Protein AF-A0A7T5JDZ7-F1 (afdb_monomer_lite)

Radius of gyration: 29.28 Å; chains: 1; bounding box: 62×26×80 Å

Structure (mmCIF, N/CA/C/O backbone):
data_AF-A0A7T5JDZ7-F1
#
_entry.id   AF-A0A7T5JDZ7-F1
#
loop_
_atom_site.group_PDB
_atom_site.id
_atom_site.type_symbol
_atom_site.label_atom_id
_atom_site.label_alt_id
_atom_site.label_comp_id
_atom_site.label_asym_id
_atom_site.label_entity_id
_atom_site.label_seq_id
_atom_site.pdbx_PDB_ins_code
_atom_site.Cartn_x
_atom_site.Cartn_y
_atom_site.Cartn_z
_atom_site.occupancy
_atom_site.B_iso_or_equiv
_atom_site.auth_seq_id
_atom_site.auth_comp_id
_atom_site.auth_asym_id
_atom_site.auth_atom_id
_atom_site.pdbx_PDB_model_num
ATOM 1 N N . MET A 1 1 ? 23.960 0.323 -42.686 1.00 39.12 1 MET A N 1
ATOM 2 C CA . MET A 1 1 ? 23.466 -0.154 -41.377 1.00 39.12 1 MET A CA 1
ATOM 3 C C . MET A 1 1 ? 24.694 -0.169 -40.512 1.00 39.12 1 MET A C 1
ATOM 5 O O . MET A 1 1 ? 25.534 -1.043 -40.699 1.00 39.12 1 MET A O 1
ATOM 9 N N . ASP A 1 2 ? 24.842 0.856 -39.686 1.00 38.91 2 ASP A N 1
ATOM 10 C CA . ASP A 1 2 ? 26.122 1.158 -39.057 1.00 38.91 2 ASP A CA 1
ATOM 11 C C . ASP A 1 2 ? 26.083 0.635 -37.621 1.00 38.91 2 ASP A C 1
ATOM 13 O O . ASP A 1 2 ? 25.133 0.878 -36.876 1.00 38.91 2 ASP A O 1
ATOM 17 N N . TYR A 1 3 ? 27.072 -0.186 -37.274 1.00 39.28 3 TYR A N 1
ATOM 18 C CA . TYR A 1 3 ? 27.194 -0.838 -35.974 1.00 39.28 3 TYR A CA 1
ATOM 19 C C . TYR A 1 3 ? 28.372 -0.211 -35.227 1.00 39.28 3 TYR A C 1
ATOM 21 O O . TYR A 1 3 ? 29.483 -0.197 -35.750 1.00 39.28 3 TYR A O 1
ATOM 29 N N . ALA A 1 4 ? 28.161 0.257 -33.997 1.00 40.97 4 ALA A N 1
ATOM 30 C CA . ALA A 1 4 ? 29.235 0.748 -33.134 1.00 40.97 4 ALA A CA 1
ATOM 31 C C . ALA A 1 4 ? 29.674 -0.342 -32.134 1.00 40.97 4 ALA A C 1
ATOM 33 O O . ALA A 1 4 ? 28.855 -0.834 -31.356 1.00 40.97 4 ALA A O 1
ATOM 34 N N . CYS A 1 5 ? 30.963 -0.723 -32.127 1.00 40.31 5 CYS A N 1
ATOM 35 C CA . CYS A 1 5 ? 31.543 -1.542 -31.048 1.00 40.31 5 CYS A CA 1
ATOM 36 C C . CYS A 1 5 ? 31.901 -0.606 -29.875 1.00 40.31 5 CYS A C 1
ATOM 38 O O . CYS A 1 5 ? 32.927 0.070 -29.903 1.00 40.31 5 CYS A O 1
ATOM 40 N N . LEU A 1 6 ? 31.059 -0.585 -28.834 1.00 43.97 6 LEU A N 1
ATOM 41 C CA . LEU A 1 6 ? 31.197 0.250 -27.621 1.00 43.97 6 LEU A CA 1
ATOM 42 C C . LEU A 1 6 ? 32.525 0.061 -26.850 1.00 43.97 6 LEU A C 1
ATOM 44 O O . LEU A 1 6 ? 32.846 0.856 -25.974 1.00 43.97 6 LEU A O 1
ATOM 48 N N . TYR A 1 7 ? 33.310 -0.976 -27.159 1.00 41.62 7 TYR A N 1
ATOM 49 C CA . TYR A 1 7 ? 34.570 -1.286 -26.471 1.00 41.62 7 TYR A CA 1
ATOM 50 C C . TYR A 1 7 ? 35.805 -0.555 -27.035 1.00 41.62 7 TYR A C 1
ATOM 52 O O . TYR A 1 7 ? 36.796 -0.383 -26.319 1.00 41.62 7 TYR A O 1
ATOM 60 N N . CYS A 1 8 ? 35.767 -0.094 -28.290 1.00 41.41 8 CYS A N 1
ATOM 61 C CA . CYS A 1 8 ? 36.915 0.583 -28.907 1.00 41.41 8 CYS A CA 1
ATOM 62 C C . CYS A 1 8 ? 37.063 2.045 -28.456 1.00 41.41 8 CYS A C 1
ATOM 64 O O . CYS A 1 8 ? 38.182 2.542 -28.367 1.00 41.41 8 CYS A O 1
ATOM 66 N N . GLU A 1 9 ? 35.971 2.723 -28.087 1.00 42.38 9 GLU A N 1
ATOM 67 C CA . GLU A 1 9 ? 36.045 4.116 -27.616 1.00 42.38 9 GLU A CA 1
ATOM 68 C C . GLU A 1 9 ? 36.678 4.242 -26.220 1.00 42.38 9 GLU A C 1
ATOM 70 O O . GLU A 1 9 ? 37.376 5.214 -25.943 1.00 42.38 9 GLU A O 1
ATOM 75 N N . ALA A 1 10 ? 36.502 3.240 -25.353 1.00 41.41 10 ALA A N 1
ATOM 76 C CA . ALA A 1 10 ? 37.013 3.267 -23.981 1.00 41.41 10 ALA A CA 1
ATOM 77 C C . ALA A 1 10 ? 38.516 2.941 -23.862 1.00 41.41 10 ALA A C 1
ATOM 79 O O . ALA A 1 10 ? 39.128 3.228 -22.835 1.00 41.41 10 ALA A O 1
ATOM 80 N N . SER A 1 11 ? 39.120 2.336 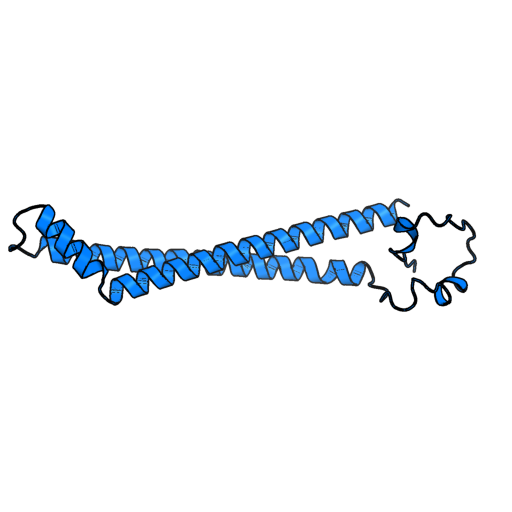-24.889 1.00 43.16 11 SER A N 1
ATOM 81 C CA . SER A 1 11 ? 40.498 1.820 -24.853 1.00 43.16 11 SER A CA 1
ATOM 82 C C . SER A 1 11 ? 41.531 2.732 -25.529 1.00 43.16 11 SER A C 1
ATOM 84 O O . SER A 1 11 ? 42.706 2.377 -25.595 1.00 43.16 11 SER A O 1
ATOM 86 N N . GLY A 1 12 ? 41.129 3.917 -26.009 1.00 41.75 12 GLY A N 1
ATOM 87 C CA . GLY A 1 12 ? 42.055 4.906 -26.578 1.00 41.75 12 GLY A CA 1
ATOM 88 C C . GLY A 1 12 ? 42.782 4.438 -27.844 1.00 41.75 12 GLY A C 1
ATOM 89 O O . GLY A 1 12 ? 43.832 4.981 -28.186 1.00 41.75 12 GLY A O 1
ATOM 90 N N . THR A 1 13 ? 42.254 3.431 -28.543 1.00 44.88 13 THR A N 1
ATOM 91 C CA . THR A 1 13 ? 42.821 2.974 -29.814 1.00 44.88 13 THR A CA 1
ATOM 92 C C . THR A 1 13 ? 42.358 3.897 -30.942 1.00 44.88 13 THR A C 1
ATOM 94 O O . THR A 1 13 ? 41.191 4.272 -31.031 1.00 44.88 13 THR A O 1
ATOM 97 N N . GLN A 1 14 ? 43.319 4.366 -31.742 1.00 42.50 14 GLN A N 1
ATOM 98 C CA . GLN A 1 14 ? 43.134 5.430 -32.729 1.00 42.50 14 GLN A CA 1
ATOM 99 C C . GLN A 1 14 ? 42.002 5.117 -33.716 1.00 42.50 14 GLN A C 1
ATOM 101 O O . GLN A 1 14 ? 41.915 4.015 -34.253 1.00 42.50 14 GLN A O 1
ATOM 106 N N . ARG A 1 15 ? 41.171 6.134 -33.988 1.00 42.88 15 ARG A N 1
ATOM 107 C CA . ARG A 1 15 ? 40.169 6.130 -35.059 1.00 42.88 15 ARG A CA 1
ATOM 108 C C . ARG A 1 15 ? 40.859 5.832 -36.389 1.00 42.88 15 ARG A C 1
ATOM 110 O O . ARG A 1 15 ? 41.552 6.695 -36.921 1.00 42.88 15 ARG A O 1
ATOM 117 N N . THR A 1 16 ? 40.639 4.653 -36.952 1.00 40.91 16 THR A N 1
ATOM 118 C CA . THR A 1 16 ? 40.905 4.420 -38.370 1.00 40.91 16 THR A CA 1
ATOM 119 C C . THR A 1 16 ? 39.778 5.083 -39.159 1.00 40.91 16 THR A C 1
ATOM 121 O O . THR A 1 16 ? 38.654 4.601 -39.224 1.00 40.91 16 THR A O 1
ATOM 124 N N . THR A 1 17 ? 40.061 6.259 -39.712 1.00 41.75 17 THR A N 1
ATOM 125 C CA . THR A 1 17 ? 39.138 7.073 -40.523 1.00 41.75 17 THR A CA 1
ATOM 126 C C . THR A 1 17 ? 38.917 6.534 -41.940 1.00 41.75 17 THR A C 1
ATOM 128 O O . THR A 1 17 ? 38.455 7.277 -42.803 1.00 41.75 17 THR A O 1
ATOM 131 N N . ASP A 1 18 ? 39.219 5.264 -42.206 1.00 35.31 18 ASP A N 1
ATOM 132 C CA . ASP A 1 18 ? 39.078 4.696 -43.543 1.00 35.31 18 ASP A CA 1
ATOM 133 C C . ASP A 1 18 ? 37.755 3.957 -43.720 1.00 35.31 18 ASP A C 1
ATOM 135 O O . ASP A 1 18 ? 37.436 2.964 -43.066 1.00 35.31 18 ASP A O 1
ATOM 139 N N . ARG A 1 19 ? 36.994 4.454 -44.695 1.00 38.47 19 ARG A N 1
ATOM 140 C CA . ARG A 1 19 ? 35.648 4.037 -45.104 1.00 38.47 19 ARG A CA 1
ATOM 141 C C . ARG A 1 19 ? 35.605 2.634 -45.739 1.00 38.47 19 ARG A C 1
ATOM 143 O O . ARG A 1 19 ? 34.699 2.356 -46.516 1.00 38.47 19 ARG A O 1
ATOM 150 N N . HIS A 1 20 ? 36.597 1.782 -45.482 1.00 35.06 20 HIS A N 1
ATOM 151 C CA . HIS A 1 20 ? 36.723 0.415 -46.007 1.00 35.06 20 HIS A CA 1
ATOM 152 C C . HIS A 1 20 ? 36.896 -0.653 -44.907 1.00 35.06 20 HIS A C 1
ATOM 154 O O . HIS A 1 20 ? 36.988 -1.833 -45.215 1.00 35.06 20 HIS A O 1
ATOM 160 N N . ALA A 1 21 ? 36.842 -0.294 -43.621 1.00 40.06 21 ALA A N 1
ATOM 161 C CA . ALA A 1 21 ? 37.039 -1.237 -42.512 1.00 40.06 21 ALA A CA 1
ATOM 162 C C . ALA A 1 21 ? 35.770 -2.012 -42.079 1.00 40.06 21 ALA A C 1
ATOM 164 O O . ALA A 1 21 ? 35.570 -2.258 -40.890 1.00 40.06 21 ALA A O 1
ATOM 165 N N . ILE A 1 22 ? 34.877 -2.384 -43.006 1.00 43.47 22 ILE A N 1
ATOM 166 C CA . ILE A 1 22 ? 33.728 -3.247 -42.654 1.00 43.47 22 ILE A CA 1
ATOM 167 C C . ILE A 1 22 ? 34.176 -4.712 -42.503 1.00 43.47 22 ILE A C 1
ATOM 169 O O . ILE A 1 22 ? 33.624 -5.421 -41.665 1.00 43.47 22 ILE A O 1
ATOM 173 N N . GLU A 1 23 ? 35.212 -5.145 -43.226 1.00 41.72 23 GLU A N 1
ATOM 174 C CA . GLU A 1 23 ? 35.699 -6.535 -43.174 1.00 41.72 23 GLU A CA 1
ATOM 175 C C . GLU A 1 23 ? 36.679 -6.804 -42.011 1.00 41.72 23 GLU A C 1
ATOM 177 O O . GLU A 1 23 ? 36.752 -7.926 -41.518 1.00 41.72 23 GLU A O 1
ATOM 182 N N . ASP A 1 24 ? 37.344 -5.781 -41.461 1.00 41.53 24 ASP A N 1
ATOM 183 C CA . ASP A 1 24 ? 38.327 -5.969 -40.376 1.00 41.53 24 ASP A CA 1
ATOM 184 C C . ASP A 1 24 ? 37.726 -5.958 -38.956 1.00 41.53 24 ASP A C 1
ATOM 186 O O . ASP A 1 24 ? 38.392 -6.318 -37.979 1.00 41.53 24 ASP A O 1
ATOM 190 N N . LEU A 1 25 ? 36.442 -5.614 -38.810 1.00 43.94 25 LEU A N 1
ATOM 191 C CA . LEU A 1 25 ? 35.735 -5.691 -37.524 1.00 43.94 25 LEU A CA 1
ATOM 192 C C . LEU A 1 25 ? 35.430 -7.135 -37.090 1.00 43.94 25 LEU A C 1
ATOM 194 O O . LEU A 1 25 ? 35.238 -7.371 -35.897 1.00 43.94 25 LEU A O 1
ATOM 198 N N . GLU A 1 26 ? 35.438 -8.106 -38.011 1.00 43.19 26 GLU A N 1
ATOM 199 C CA . GLU A 1 26 ? 35.278 -9.533 -37.681 1.00 43.19 26 GLU A CA 1
ATOM 200 C C . GLU A 1 26 ? 36.520 -10.128 -36.992 1.00 43.19 26 GLU A C 1
ATOM 202 O O . GLU A 1 26 ? 36.426 -11.135 -36.286 1.00 43.19 26 GLU A O 1
ATOM 207 N N . ASN A 1 27 ? 37.679 -9.472 -37.122 1.00 41.31 27 ASN A N 1
ATOM 208 C CA . ASN A 1 27 ? 38.948 -9.939 -36.563 1.00 41.31 27 ASN A CA 1
ATOM 209 C C . ASN A 1 27 ? 39.437 -9.155 -35.336 1.00 41.31 27 ASN A C 1
ATOM 211 O O . ASN A 1 27 ? 40.486 -9.488 -34.778 1.00 41.31 27 ASN A O 1
ATOM 215 N N . CYS A 1 28 ? 38.672 -8.173 -34.847 1.00 43.19 28 CYS A N 1
ATOM 216 C CA . CYS A 1 28 ? 38.990 -7.490 -33.596 1.00 43.19 28 CYS A CA 1
ATOM 217 C C . CYS A 1 28 ? 38.892 -8.473 -32.415 1.00 43.19 28 CYS A C 1
ATOM 219 O O . CYS A 1 28 ? 37.801 -8.877 -32.008 1.00 43.19 28 CYS A O 1
ATOM 221 N N . SER A 1 29 ? 40.038 -8.841 -31.831 1.00 45.69 29 SER A N 1
ATOM 222 C CA . SER A 1 29 ? 40.138 -9.784 -30.704 1.00 45.69 29 SER A CA 1
ATOM 223 C C . SER A 1 29 ? 39.352 -9.354 -29.457 1.00 45.69 29 SER A C 1
ATOM 225 O O . SER A 1 29 ? 39.026 -10.206 -28.634 1.00 45.69 29 SER A O 1
ATOM 227 N N . TYR A 1 30 ? 39.003 -8.067 -29.350 1.00 44.25 30 TYR A N 1
ATOM 228 C CA . TYR A 1 30 ? 38.171 -7.501 -28.284 1.00 44.25 30 TYR A CA 1
ATOM 229 C C . TYR A 1 30 ? 36.660 -7.571 -28.558 1.00 44.25 30 TYR A C 1
ATOM 231 O O . TYR A 1 30 ? 35.885 -7.626 -27.607 1.00 44.25 30 TYR A O 1
ATOM 239 N N . CYS A 1 31 ? 36.222 -7.599 -29.824 1.00 45.31 31 CYS A N 1
ATOM 240 C CA . CYS A 1 31 ? 34.799 -7.653 -30.192 1.00 45.31 31 CYS A CA 1
ATOM 241 C C . CYS A 1 31 ? 34.317 -9.097 -30.503 1.00 45.31 31 CYS A C 1
ATOM 243 O O . CYS A 1 31 ? 33.159 -9.287 -30.865 1.00 45.31 31 CYS A O 1
ATOM 245 N N . LYS A 1 32 ? 35.145 -10.144 -30.300 1.00 40.69 32 LYS A N 1
ATOM 246 C CA . LYS A 1 32 ? 34.816 -11.573 -30.564 1.00 40.69 32 LYS A CA 1
ATOM 247 C C . LYS A 1 32 ? 33.685 -12.184 -29.707 1.00 40.69 32 LYS A C 1
ATOM 249 O O . LYS A 1 32 ? 33.439 -13.384 -29.776 1.00 40.69 32 LYS A O 1
ATOM 254 N N . GLY A 1 33 ? 32.977 -11.380 -28.922 1.00 41.88 33 GLY A N 1
ATOM 255 C CA . GLY A 1 33 ? 31.832 -11.819 -28.122 1.00 41.88 33 GLY A CA 1
ATOM 256 C C . GLY A 1 33 ? 30.824 -10.717 -27.802 1.00 41.88 33 GLY A C 1
ATOM 257 O O . GLY A 1 33 ? 29.898 -10.955 -27.030 1.00 41.88 33 GLY A O 1
ATOM 258 N N . THR A 1 34 ? 30.976 -9.513 -28.362 1.00 44.53 34 THR A N 1
ATOM 259 C CA . THR A 1 34 ? 29.995 -8.444 -28.177 1.00 44.53 34 THR A CA 1
ATOM 260 C C . THR A 1 34 ? 28.842 -8.675 -29.138 1.00 44.53 34 THR A C 1
ATOM 262 O O . THR A 1 34 ? 28.905 -8.341 -30.320 1.00 44.53 34 THR A O 1
ATOM 265 N N . THR A 1 35 ? 27.767 -9.269 -28.620 1.00 43.38 35 THR A N 1
ATOM 266 C CA . THR A 1 35 ? 26.468 -9.309 -29.288 1.00 43.38 35 THR A CA 1
ATOM 267 C C . THR A 1 35 ? 26.168 -7.904 -29.807 1.00 43.38 35 THR A C 1
ATOM 269 O O . THR A 1 35 ? 26.069 -6.964 -29.017 1.00 43.38 35 THR A O 1
ATOM 272 N N . ARG A 1 36 ? 26.079 -7.737 -31.133 1.00 48.06 36 ARG A N 1
ATOM 273 C CA . ARG A 1 36 ? 25.580 -6.505 -31.756 1.00 48.06 36 ARG A CA 1
ATOM 274 C C . ARG A 1 36 ? 24.138 -6.323 -31.286 1.00 48.06 36 ARG A C 1
ATOM 276 O O . ARG A 1 36 ? 23.225 -6.881 -31.880 1.00 48.06 36 ARG A O 1
ATOM 283 N N . ILE A 1 37 ? 23.935 -5.599 -30.191 1.00 50.34 37 ILE A N 1
ATOM 284 C CA . ILE A 1 37 ? 22.600 -5.188 -29.766 1.00 50.34 37 ILE A CA 1
ATOM 285 C C . ILE A 1 37 ? 22.263 -3.982 -30.632 1.00 50.34 37 ILE A C 1
ATOM 287 O O . ILE A 1 37 ? 22.911 -2.940 -30.520 1.00 50.34 37 ILE A O 1
ATOM 291 N N . SER A 1 38 ? 21.295 -4.127 -31.535 1.00 56.56 38 SER A N 1
ATOM 292 C CA . SER A 1 38 ? 20.818 -2.976 -32.292 1.00 56.56 38 SER A CA 1
ATOM 293 C C . SER A 1 38 ? 20.202 -1.971 -31.317 1.00 56.56 38 SER A C 1
ATOM 295 O O . SER A 1 38 ? 19.450 -2.347 -30.418 1.00 56.56 38 SER A O 1
ATOM 297 N N . LEU A 1 39 ? 20.473 -0.676 -31.497 1.00 57.28 39 LEU A N 1
ATOM 298 C CA . LEU A 1 39 ? 19.850 0.390 -30.699 1.00 57.28 39 LEU A CA 1
ATOM 299 C C . LEU A 1 39 ? 18.309 0.330 -30.764 1.00 57.28 39 LEU A C 1
ATOM 301 O O . LEU A 1 39 ? 17.633 0.686 -29.797 1.00 57.28 39 LEU A O 1
ATOM 305 N N . SER A 1 40 ? 17.750 -0.193 -31.863 1.00 58.34 40 SER A N 1
ATOM 306 C CA . SER A 1 40 ? 16.316 -0.487 -31.999 1.00 58.34 40 SER A CA 1
ATOM 307 C C . SER A 1 40 ? 15.823 -1.527 -30.992 1.00 58.34 40 SER A C 1
ATOM 309 O O . SER A 1 40 ? 14.732 -1.375 -30.446 1.00 58.34 40 SER A O 1
ATOM 311 N N . ASP A 1 41 ? 16.634 -2.543 -30.702 1.00 63.19 41 ASP A N 1
ATOM 312 C CA . ASP A 1 41 ? 16.282 -3.653 -29.810 1.00 63.19 41 ASP A CA 1
ATOM 313 C C . ASP A 1 41 ? 16.278 -3.203 -28.343 1.00 63.19 41 ASP A C 1
ATOM 315 O O . ASP A 1 41 ? 15.560 -3.764 -27.516 1.00 63.19 41 ASP A O 1
ATOM 319 N N . LEU A 1 42 ? 17.028 -2.138 -28.030 1.00 61.97 42 LEU A N 1
ATOM 320 C CA . LEU A 1 42 ? 17.039 -1.500 -26.715 1.00 61.97 42 LEU A CA 1
ATOM 321 C C . LEU A 1 42 ? 15.850 -0.540 -26.521 1.00 61.97 42 LEU A C 1
ATOM 323 O O . LEU A 1 42 ? 15.280 -0.474 -25.433 1.00 61.97 42 LEU A O 1
ATOM 327 N N . LEU A 1 43 ? 15.457 0.201 -27.565 1.00 67.19 43 LEU A N 1
ATOM 328 C CA . LEU A 1 43 ? 14.434 1.256 -27.493 1.00 67.19 43 LEU A CA 1
ATOM 329 C C . LEU A 1 43 ? 12.996 0.756 -27.636 1.00 67.19 43 LEU A C 1
ATOM 331 O O . LEU A 1 43 ? 12.116 1.274 -26.949 1.00 67.19 43 LEU A O 1
ATOM 335 N N . LEU A 1 44 ? 12.738 -0.237 -28.492 1.00 72.12 44 LEU A N 1
ATOM 336 C CA . LEU A 1 44 ? 11.380 -0.742 -28.728 1.00 72.12 44 LEU A CA 1
ATOM 337 C C . LEU A 1 44 ? 10.658 -1.272 -27.471 1.00 72.12 44 LEU A C 1
ATOM 339 O O . LEU A 1 44 ? 9.470 -0.980 -27.311 1.00 72.12 44 LEU A O 1
ATOM 343 N N . PRO A 1 45 ? 11.298 -2.038 -26.564 1.00 80.88 45 PRO A N 1
ATOM 344 C CA . PRO A 1 45 ? 10.577 -2.651 -25.449 1.00 80.88 45 PRO A CA 1
ATOM 345 C C . PRO A 1 45 ? 10.362 -1.706 -24.258 1.00 80.88 45 PRO A C 1
ATOM 347 O O . PRO A 1 45 ? 9.486 -1.961 -23.423 1.00 80.88 45 PRO A O 1
ATOM 350 N N . LEU A 1 46 ? 11.149 -0.629 -24.145 1.00 81.56 46 LEU A N 1
ATOM 351 C CA . LEU A 1 46 ? 11.150 0.243 -22.968 1.00 81.56 46 LEU A CA 1
ATOM 352 C C . LEU A 1 46 ? 9.809 0.968 -22.761 1.00 81.56 46 LEU A C 1
ATOM 354 O O . LEU A 1 46 ? 9.276 0.849 -21.654 1.00 81.56 46 LEU A O 1
ATOM 358 N N . PRO A 1 47 ? 9.186 1.619 -23.768 1.00 85.12 47 PRO A N 1
ATOM 359 C CA . PRO A 1 47 ? 7.873 2.250 -23.607 1.00 85.12 47 PRO A CA 1
ATOM 360 C C . PRO A 1 47 ? 6.805 1.287 -23.071 1.00 85.12 47 PRO A C 1
ATOM 362 O O . PRO A 1 47 ? 6.116 1.592 -22.097 1.00 85.12 47 PRO A O 1
ATOM 365 N N . GLY A 1 48 ? 6.733 0.072 -23.626 1.00 84.81 48 GLY A N 1
ATOM 366 C CA . GLY A 1 48 ? 5.793 -0.953 -23.164 1.00 84.81 48 GLY A CA 1
ATOM 367 C C . GLY A 1 48 ? 6.088 -1.456 -21.745 1.00 84.81 48 GLY A C 1
ATOM 368 O O . GLY A 1 48 ? 5.174 -1.807 -20.995 1.00 84.81 48 GLY A O 1
ATOM 369 N N . LYS A 1 49 ? 7.360 -1.484 -21.327 1.00 84.88 49 LYS A N 1
ATOM 370 C CA . LYS A 1 49 ? 7.749 -1.771 -19.935 1.00 84.88 49 LYS A CA 1
ATOM 371 C C . LYS A 1 49 ? 7.304 -0.647 -18.990 1.00 84.88 49 LYS A C 1
ATOM 373 O O . LYS A 1 49 ? 6.705 -0.941 -17.958 1.00 84.88 49 LYS A O 1
ATOM 378 N N . ILE A 1 50 ? 7.531 0.613 -19.359 1.00 83.94 50 ILE A N 1
ATOM 379 C CA . ILE A 1 50 ? 7.146 1.797 -18.574 1.00 83.94 50 ILE A CA 1
ATOM 380 C C . ILE A 1 50 ? 5.631 1.855 -18.376 1.00 83.94 50 ILE A C 1
ATOM 382 O O . ILE A 1 50 ? 5.169 2.099 -17.261 1.00 83.94 50 ILE A O 1
ATOM 386 N N . GLU A 1 51 ? 4.846 1.606 -19.424 1.00 88.25 51 GLU A N 1
ATOM 387 C CA . GLU A 1 51 ? 3.385 1.638 -19.333 1.00 88.25 51 GLU A CA 1
ATOM 388 C C . GLU A 1 51 ? 2.848 0.517 -18.433 1.00 88.25 51 GLU A C 1
ATOM 390 O O . GLU A 1 51 ? 1.980 0.754 -17.591 1.00 88.25 51 GLU A O 1
ATOM 395 N N . ARG A 1 52 ? 3.400 -0.700 -18.543 1.00 90.56 52 ARG A N 1
ATOM 396 C CA . ARG A 1 52 ? 3.055 -1.813 -17.640 1.00 90.56 52 ARG A CA 1
ATOM 397 C C . ARG A 1 52 ? 3.383 -1.494 -16.185 1.00 90.56 52 ARG A C 1
ATOM 399 O O . ARG A 1 52 ? 2.531 -1.706 -15.328 1.00 90.56 52 ARG A O 1
ATOM 406 N N . LEU A 1 53 ? 4.572 -0.953 -15.915 1.00 83.56 53 LEU A N 1
ATOM 407 C CA . LEU A 1 53 ? 4.973 -0.546 -14.566 1.00 83.56 53 LEU A CA 1
ATOM 408 C C . LEU A 1 53 ? 4.101 0.600 -14.042 1.00 83.56 53 LEU A C 1
ATOM 410 O O . LEU A 1 53 ? 3.680 0.566 -12.894 1.00 83.56 53 LEU A O 1
ATOM 414 N N . SER A 1 54 ? 3.749 1.572 -14.886 1.00 86.44 54 SER A N 1
ATOM 415 C CA . SER A 1 54 ? 2.858 2.680 -14.510 1.00 86.44 54 SER A CA 1
ATOM 416 C C . SER A 1 54 ? 1.461 2.184 -14.145 1.00 86.44 54 SER A C 1
ATOM 418 O O . SER A 1 54 ? 0.912 2.597 -13.127 1.00 86.44 54 SER A O 1
ATOM 420 N N . ARG A 1 55 ? 0.909 1.239 -14.918 1.00 92.94 55 ARG A N 1
ATOM 421 C CA . ARG A 1 55 ? -0.332 0.554 -14.541 1.00 92.94 55 ARG A CA 1
ATOM 422 C C . ARG A 1 55 ? -0.162 -0.173 -13.211 1.00 92.94 55 ARG A C 1
ATOM 424 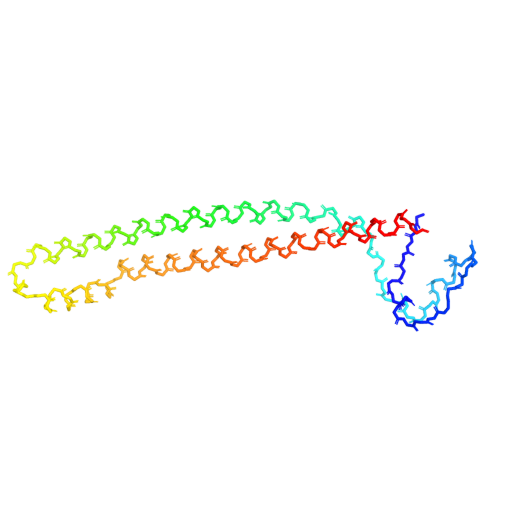O O . ARG A 1 55 ? -0.973 0.034 -12.317 1.00 92.94 55 ARG A O 1
ATOM 431 N N . ALA A 1 56 ? 0.883 -0.983 -13.052 1.00 84.62 56 ALA A N 1
ATOM 432 C CA . ALA A 1 56 ? 1.124 -1.731 -11.819 1.00 84.62 56 ALA A CA 1
ATOM 433 C C . ALA A 1 56 ? 1.212 -0.819 -10.579 1.00 84.62 56 ALA A C 1
ATOM 435 O O . ALA A 1 56 ? 0.623 -1.153 -9.554 1.00 84.62 56 ALA A O 1
ATOM 436 N N . VAL A 1 57 ? 1.857 0.350 -10.688 1.00 88.94 57 VAL A N 1
ATOM 437 C CA . VAL A 1 57 ? 1.891 1.372 -9.626 1.00 88.94 57 VAL A CA 1
ATOM 438 C C . VAL A 1 57 ? 0.477 1.826 -9.251 1.00 88.94 57 VAL A C 1
ATOM 440 O O . VAL A 1 57 ? 0.135 1.777 -8.074 1.00 88.94 57 VAL A O 1
ATOM 443 N N . LEU A 1 58 ? -0.366 2.186 -10.228 1.00 91.75 58 LEU A N 1
ATOM 444 C CA . LEU A 1 58 ? -1.755 2.614 -9.982 1.00 91.75 58 LEU A CA 1
ATOM 445 C C . LEU A 1 58 ? -2.598 1.517 -9.314 1.00 91.75 58 LEU A C 1
ATOM 447 O O . LEU A 1 58 ? -3.371 1.774 -8.386 1.00 91.75 58 LEU A O 1
ATOM 451 N N . TRP A 1 59 ? -2.441 0.270 -9.763 1.00 91.75 59 TRP A N 1
ATOM 452 C CA . TRP A 1 59 ? -3.107 -0.876 -9.143 1.00 91.75 59 TRP A CA 1
ATOM 453 C C . TRP A 1 59 ? -2.631 -1.087 -7.700 1.00 91.75 59 TRP A C 1
ATOM 455 O O . TRP A 1 59 ? -3.452 -1.345 -6.818 1.00 91.75 59 TRP A O 1
ATOM 465 N N . SER A 1 60 ? -1.328 -0.955 -7.439 1.00 86.31 60 SER A N 1
ATOM 466 C CA . SER A 1 60 ? -0.765 -1.081 -6.090 1.00 86.31 60 SER A CA 1
ATOM 467 C C . SER A 1 60 ? -1.240 0.038 -5.164 1.00 86.31 60 SER A C 1
ATOM 469 O O . SER A 1 60 ? -1.622 -0.232 -4.030 1.00 86.31 60 SER A O 1
ATOM 471 N N . GLU A 1 61 ? -1.310 1.272 -5.659 1.00 89.69 61 GLU A N 1
ATOM 472 C CA . GLU A 1 61 ? -1.852 2.426 -4.934 1.00 89.69 61 GLU A CA 1
ATOM 473 C C . GLU A 1 61 ? -3.324 2.215 -4.559 1.00 89.69 61 GLU A C 1
ATOM 475 O O . GLU A 1 61 ? -3.722 2.386 -3.406 1.00 89.69 61 GLU A O 1
ATOM 480 N N . THR A 1 62 ? -4.130 1.711 -5.496 1.00 93.12 62 THR A N 1
ATOM 481 C CA . THR A 1 62 ? -5.526 1.343 -5.214 1.00 93.12 62 THR A CA 1
ATOM 482 C C . THR A 1 62 ? -5.612 0.278 -4.114 1.00 93.12 62 THR A C 1
ATOM 484 O O . THR A 1 62 ? -6.429 0.385 -3.197 1.00 93.12 62 THR A O 1
ATOM 487 N N . ARG A 1 63 ? -4.746 -0.744 -4.157 1.00 90.94 63 ARG A N 1
ATOM 488 C CA . ARG A 1 63 ? -4.685 -1.789 -3.121 1.00 90.94 63 ARG A CA 1
ATOM 489 C C . ARG A 1 63 ? -4.245 -1.237 -1.765 1.00 90.94 63 ARG A C 1
ATOM 491 O O . ARG A 1 63 ? -4.785 -1.682 -0.754 1.00 90.94 63 ARG A O 1
ATOM 498 N N . MET A 1 64 ? -3.328 -0.269 -1.732 1.00 90.88 64 MET A N 1
ATOM 499 C CA . MET A 1 64 ? -2.946 0.431 -0.503 1.00 90.88 64 MET A CA 1
ATOM 500 C C . MET A 1 64 ? -4.141 1.148 0.117 1.00 90.88 64 MET A C 1
ATOM 502 O O . MET A 1 64 ? -4.413 0.944 1.296 1.00 90.88 64 MET A O 1
ATOM 506 N N . HIS A 1 65 ? -4.901 1.916 -0.669 1.00 93.31 65 HIS A N 1
ATOM 507 C CA . HIS A 1 65 ? -6.094 2.604 -0.168 1.00 93.31 65 HIS A CA 1
ATOM 508 C C . HIS A 1 65 ? -7.142 1.629 0.380 1.00 93.31 65 HIS A C 1
ATOM 510 O O . HIS A 1 65 ? -7.709 1.855 1.447 1.00 93.31 65 HIS A O 1
ATOM 516 N N . GLN A 1 66 ? -7.362 0.504 -0.302 1.00 93.38 66 GLN A N 1
ATOM 517 C CA . GLN A 1 66 ? -8.269 -0.539 0.183 1.00 93.38 66 GLN A CA 1
ATOM 518 C C . GLN A 1 66 ? -7.770 -1.204 1.473 1.00 93.38 66 GLN A C 1
ATOM 520 O O . GLN A 1 66 ? -8.572 -1.531 2.347 1.00 93.38 66 GLN A O 1
ATOM 525 N N . ALA A 1 67 ? -6.462 -1.442 1.598 1.00 90.81 67 ALA A N 1
ATOM 526 C CA . ALA A 1 67 ? -5.871 -2.001 2.809 1.00 90.81 67 ALA A CA 1
ATOM 527 C C . ALA A 1 67 ? -5.944 -1.011 3.981 1.00 90.81 67 ALA A C 1
ATOM 529 O O . ALA A 1 67 ? -6.290 -1.420 5.087 1.00 90.81 67 ALA A O 1
ATOM 530 N N . GLN A 1 68 ? -5.713 0.278 3.721 1.00 94.94 68 GLN A N 1
ATOM 531 C CA . GLN A 1 68 ? -5.862 1.346 4.707 1.00 94.94 68 GLN A CA 1
ATOM 532 C C . GLN A 1 68 ? -7.301 1.414 5.220 1.00 94.94 68 GLN A C 1
ATOM 534 O O . GLN A 1 68 ? -7.514 1.335 6.422 1.00 94.94 68 GLN A O 1
ATOM 539 N N . ALA A 1 69 ? -8.294 1.421 4.325 1.00 94.81 69 ALA A N 1
ATOM 540 C CA . ALA A 1 69 ? -9.702 1.439 4.722 1.00 94.81 69 ALA A CA 1
ATOM 541 C C . ALA A 1 69 ? -10.083 0.241 5.616 1.00 94.81 69 ALA A C 1
ATOM 543 O O . ALA A 1 69 ? -10.883 0.375 6.542 1.00 94.81 69 ALA A O 1
ATOM 544 N N . LYS A 1 70 ? -9.492 -0.939 5.376 1.00 92.62 70 LYS A N 1
ATOM 545 C CA . LYS A 1 70 ? -9.685 -2.117 6.240 1.00 92.62 70 LYS A CA 1
ATOM 546 C C . LYS A 1 70 ? -9.029 -1.951 7.610 1.00 92.62 70 LYS A C 1
ATOM 548 O O . LYS A 1 70 ? -9.614 -2.379 8.602 1.00 92.62 70 LYS A O 1
ATOM 553 N N . LEU A 1 71 ? -7.837 -1.357 7.672 1.00 94.56 71 LEU A N 1
ATOM 554 C CA . LEU A 1 71 ? -7.159 -1.062 8.935 1.00 94.56 71 LEU A CA 1
ATOM 555 C C . LEU A 1 71 ? -7.935 -0.020 9.751 1.00 94.56 71 LEU A C 1
ATOM 557 O O . LEU A 1 71 ? -8.102 -0.191 10.957 1.00 94.56 71 LEU A O 1
ATOM 561 N N . ASP A 1 72 ? -8.468 1.005 9.090 1.00 95.19 72 ASP A N 1
ATOM 562 C CA . ASP A 1 72 ? -9.287 2.040 9.722 1.00 95.19 72 ASP A CA 1
ATOM 563 C C . ASP A 1 72 ? -10.573 1.437 10.300 1.00 95.19 72 ASP A C 1
ATOM 565 O O . ASP A 1 72 ? -10.920 1.702 11.449 1.00 95.19 72 ASP A O 1
ATOM 569 N N . ALA A 1 73 ? -11.237 0.549 9.551 1.00 94.12 73 ALA A N 1
ATOM 570 C CA . ALA A 1 73 ? -12.413 -0.174 10.032 1.00 94.12 73 ALA A CA 1
ATOM 571 C C . ALA A 1 73 ? -12.097 -1.063 11.250 1.00 94.12 73 ALA A C 1
ATOM 573 O O . ALA A 1 73 ? -12.841 -1.049 12.229 1.00 94.12 73 ALA A O 1
ATOM 574 N N . ALA A 1 74 ? -10.981 -1.801 11.223 1.00 93.38 74 ALA A N 1
ATOM 575 C CA . ALA A 1 74 ? -10.542 -2.606 12.365 1.00 93.38 74 ALA A CA 1
ATOM 576 C C . ALA A 1 74 ? -10.220 -1.729 13.587 1.00 93.38 74 ALA A C 1
ATOM 578 O O . ALA A 1 74 ? -10.576 -2.074 14.709 1.00 93.38 74 ALA A O 1
ATOM 579 N N . THR A 1 75 ? -9.597 -0.570 13.373 1.00 95.06 75 THR A N 1
ATOM 580 C CA . THR A 1 75 ? -9.296 0.396 14.439 1.00 95.06 75 THR A CA 1
ATOM 581 C C . THR A 1 75 ? -10.576 0.966 15.046 1.00 95.06 75 THR A C 1
ATOM 583 O O . THR A 1 75 ? -10.706 1.024 16.265 1.00 95.06 75 THR A O 1
ATOM 586 N N . ALA A 1 76 ? -11.556 1.328 14.217 1.00 95.62 76 ALA A N 1
ATOM 587 C CA . ALA A 1 76 ? -12.849 1.819 14.682 1.00 95.62 76 ALA A CA 1
ATOM 588 C C . ALA A 1 76 ? -13.607 0.770 15.514 1.00 95.62 76 ALA A C 1
ATOM 590 O O . ALA A 1 76 ? -14.231 1.117 16.515 1.00 95.62 76 ALA A O 1
ATOM 591 N N . GLU A 1 77 ? -13.522 -0.512 15.145 1.00 95.50 77 GLU A N 1
ATOM 592 C CA . GLU A 1 77 ? -14.095 -1.610 15.934 1.00 95.50 77 GLU A CA 1
ATOM 593 C C . GLU A 1 77 ? -13.448 -1.725 17.321 1.00 95.50 77 GLU A C 1
ATOM 595 O O . GLU A 1 77 ? -14.143 -1.887 18.327 1.00 95.50 77 GLU A O 1
ATOM 600 N N . ILE A 1 78 ? -12.121 -1.587 17.387 1.00 95.44 78 ILE A N 1
ATOM 601 C CA . ILE A 1 78 ? -11.375 -1.575 18.651 1.00 95.44 78 ILE A CA 1
ATOM 602 C C . ILE A 1 78 ? -11.837 -0.410 19.531 1.00 95.44 78 ILE A C 1
ATOM 604 O O . ILE A 1 78 ? -12.137 -0.614 20.707 1.00 95.44 78 ILE A O 1
ATOM 608 N N . GLU A 1 79 ? -11.941 0.799 18.974 1.00 96.38 79 GLU A N 1
ATOM 609 C CA . GLU A 1 79 ? -12.408 1.969 19.727 1.00 96.38 79 GLU A CA 1
ATOM 610 C C . GLU A 1 79 ? -13.844 1.804 20.225 1.00 96.38 79 GLU A C 1
ATOM 612 O O . GLU A 1 79 ? -14.139 2.161 21.365 1.00 96.38 79 GLU A O 1
ATOM 617 N N . ARG A 1 80 ? -14.727 1.215 19.411 1.00 96.38 80 ARG A N 1
ATOM 618 C CA . ARG A 1 80 ? -16.102 0.908 19.821 1.00 96.38 80 ARG A CA 1
ATOM 619 C C . ARG A 1 80 ? -16.126 -0.065 20.997 1.00 96.38 80 ARG A C 1
ATOM 621 O O . ARG A 1 80 ? -16.769 0.219 22.000 1.00 96.38 80 ARG A O 1
ATOM 628 N N . THR A 1 81 ? -15.351 -1.146 20.911 1.00 94.94 81 THR A N 1
ATOM 629 C CA . THR A 1 81 ? -15.228 -2.148 21.982 1.00 94.94 81 THR A CA 1
ATOM 630 C C . THR A 1 81 ? -14.762 -1.507 23.293 1.00 94.94 81 THR A C 1
ATOM 632 O O . THR A 1 81 ? -15.309 -1.780 24.356 1.00 94.94 81 THR A O 1
ATOM 635 N N . ILE A 1 82 ? -13.772 -0.612 23.230 1.00 95.75 82 ILE A N 1
ATOM 636 C CA . ILE A 1 82 ? -13.267 0.116 24.405 1.00 95.75 82 ILE A CA 1
ATOM 637 C C . ILE A 1 82 ? -14.312 1.088 24.961 1.00 95.75 82 ILE A C 1
ATOM 639 O O . ILE A 1 82 ? -14.393 1.274 26.174 1.00 95.75 82 ILE A O 1
ATOM 643 N N . ALA A 1 83 ? -15.078 1.748 24.091 1.00 94.00 83 ALA A N 1
ATOM 644 C CA . ALA A 1 83 ? -16.106 2.698 24.500 1.00 94.00 83 ALA A CA 1
ATOM 645 C C . ALA A 1 83 ? -17.294 2.010 25.189 1.00 94.00 83 ALA A C 1
ATOM 647 O O . ALA A 1 83 ? -17.840 2.563 26.144 1.00 94.00 83 ALA A O 1
ATOM 648 N N . GLU A 1 84 ? -17.668 0.817 24.727 1.00 96.06 84 GLU A N 1
ATOM 649 C CA . GLU A 1 84 ? -18.747 -0.001 25.294 1.00 96.06 84 GLU A CA 1
ATOM 650 C C . GLU A 1 84 ? -18.332 -0.705 26.601 1.00 96.06 84 GLU A C 1
ATOM 652 O O . GLU A 1 84 ? -19.184 -1.043 27.429 1.00 96.06 84 GLU A O 1
ATOM 657 N N . ASP A 1 85 ? -17.028 -0.880 26.840 1.00 94.06 85 ASP A N 1
ATOM 658 C CA . ASP A 1 85 ? -16.511 -1.511 28.052 1.00 94.06 85 ASP A CA 1
ATOM 659 C C . ASP A 1 85 ? -16.552 -0.569 29.272 1.00 94.06 85 ASP A C 1
ATOM 661 O O . ASP A 1 85 ? -15.609 0.157 29.608 1.00 94.06 85 ASP A O 1
ATOM 665 N N . SER A 1 86 ? -17.674 -0.640 29.991 1.00 94.12 86 SER A N 1
ATOM 666 C CA . SER A 1 86 ? -17.900 0.076 31.254 1.00 94.12 86 SER A CA 1
ATOM 667 C C . SER A 1 86 ? -16.916 -0.279 32.385 1.00 94.12 86 SER A C 1
ATOM 669 O O . SER A 1 86 ? -16.853 0.443 33.385 1.00 94.12 86 SER A O 1
ATOM 671 N N . SER A 1 87 ? -16.123 -1.353 32.257 1.00 95.62 87 SER A N 1
ATOM 672 C CA . SER A 1 87 ? -15.126 -1.742 33.264 1.00 95.62 87 SER A CA 1
ATOM 673 C C . SER A 1 87 ? -13.844 -0.896 33.213 1.00 95.62 87 SER A C 1
ATOM 675 O O . SER A 1 87 ? -13.106 -0.832 34.203 1.00 95.62 87 SER A O 1
ATOM 677 N N . LEU A 1 88 ? -13.597 -0.189 32.103 1.00 94.50 88 LEU A N 1
ATOM 678 C CA . LEU A 1 88 ? -12.412 0.644 31.883 1.00 94.50 88 LEU A CA 1
ATOM 679 C C . LEU A 1 88 ? -12.618 2.058 32.452 1.00 94.50 88 LEU A C 1
ATOM 681 O O . LEU A 1 88 ? -13.135 2.971 31.795 1.00 94.50 88 LEU A O 1
ATOM 685 N N . LYS A 1 89 ? -12.170 2.252 33.696 1.00 91.94 89 LYS A N 1
ATOM 686 C CA . LYS A 1 89 ? -12.409 3.464 34.499 1.00 91.94 89 LYS A CA 1
ATOM 687 C C . LYS A 1 89 ? -11.416 4.594 34.245 1.00 91.94 89 LYS A C 1
ATOM 689 O O . LYS A 1 89 ? -11.682 5.726 34.635 1.00 91.94 89 LYS A O 1
ATOM 694 N N . ASN A 1 90 ? -10.268 4.303 33.635 1.00 94.50 90 ASN A N 1
ATOM 695 C CA . ASN A 1 90 ? -9.236 5.301 33.361 1.00 94.50 90 ASN A CA 1
ATOM 696 C C . ASN A 1 90 ? -8.558 5.099 31.997 1.00 94.50 90 ASN A C 1
ATOM 698 O O . ASN A 1 90 ? -8.640 4.037 31.377 1.00 94.50 90 ASN A O 1
ATOM 702 N N . ASP A 1 91 ? -7.847 6.132 31.548 1.00 93.88 91 ASP A N 1
ATOM 703 C CA . ASP A 1 91 ? -7.144 6.145 30.262 1.00 93.88 91 ASP A CA 1
ATOM 704 C C . ASP A 1 91 ? -6.042 5.090 30.152 1.00 93.88 91 ASP A C 1
ATOM 706 O O . ASP A 1 91 ? -5.785 4.577 29.064 1.00 93.88 91 ASP A O 1
ATOM 710 N N . GLN A 1 92 ? -5.385 4.744 31.260 1.00 96.19 92 GLN A N 1
ATOM 711 C CA . GLN A 1 92 ? -4.331 3.732 31.254 1.00 96.19 92 GLN A CA 1
ATOM 712 C C . GLN A 1 92 ? -4.903 2.347 30.928 1.00 96.19 92 GLN A C 1
ATOM 714 O O . GLN A 1 92 ? -4.337 1.632 30.103 1.00 96.19 92 GLN A O 1
ATOM 719 N N . GLN A 1 93 ? -6.055 1.999 31.505 1.00 95.62 93 GLN A N 1
ATOM 720 C CA . GLN A 1 93 ? -6.781 0.763 31.214 1.00 95.62 93 GLN A CA 1
ATOM 721 C C . GLN A 1 93 ? -7.266 0.730 29.762 1.00 95.62 93 GLN A C 1
ATOM 723 O O . GLN A 1 93 ? -7.088 -0.277 29.083 1.00 95.62 93 GLN A O 1
ATOM 728 N N . ARG A 1 94 ? -7.795 1.850 29.248 1.00 94.38 94 ARG A N 1
ATOM 729 C CA . ARG A 1 94 ? -8.208 1.971 27.837 1.00 94.38 94 ARG A CA 1
ATOM 730 C C . ARG A 1 94 ? -7.036 1.783 26.879 1.00 94.38 94 ARG A C 1
ATOM 732 O O . ARG A 1 94 ? -7.157 1.054 25.902 1.00 94.38 94 ARG A O 1
ATOM 739 N N . LYS A 1 95 ? -5.879 2.384 27.174 1.00 95.12 95 LYS A N 1
ATOM 740 C CA . LYS A 1 95 ? -4.649 2.204 26.384 1.00 95.12 95 LYS A CA 1
ATOM 741 C C . LYS A 1 95 ? -4.140 0.763 26.428 1.00 95.12 95 LYS A C 1
ATOM 743 O O . LYS A 1 95 ? -3.770 0.233 25.384 1.00 95.12 95 LYS A O 1
ATOM 748 N N . ALA A 1 96 ? -4.146 0.130 27.601 1.00 95.56 96 ALA A N 1
ATOM 749 C CA . ALA A 1 96 ? -3.760 -1.272 27.739 1.00 95.56 96 ALA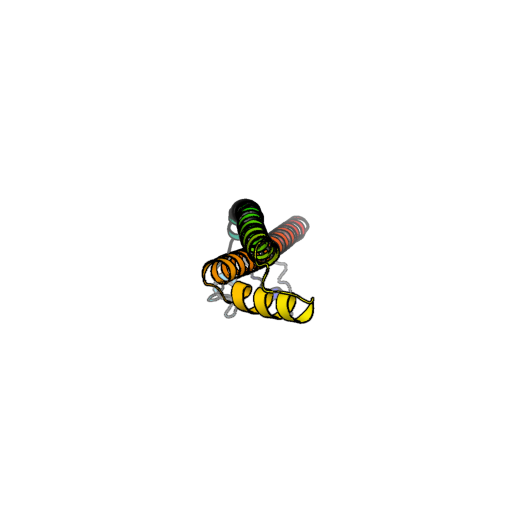 A CA 1
ATOM 750 C C . ALA A 1 96 ? -4.692 -2.180 26.923 1.00 95.56 96 ALA A C 1
ATOM 752 O O . ALA A 1 96 ? -4.212 -2.983 26.124 1.00 95.56 96 ALA A O 1
ATOM 753 N N . LYS A 1 97 ? -6.012 -1.976 27.034 1.00 94.88 97 LYS A N 1
ATOM 754 C CA . LYS A 1 97 ? -7.003 -2.751 26.282 1.00 94.88 97 LYS A CA 1
ATOM 755 C C . LYS A 1 97 ? -6.899 -2.527 24.776 1.00 94.88 97 LYS A C 1
ATOM 757 O O . LYS A 1 97 ? -6.956 -3.484 24.015 1.00 94.88 97 LYS A O 1
ATOM 762 N N . ARG A 1 98 ? -6.662 -1.288 24.335 1.00 96.62 98 ARG A N 1
ATOM 763 C CA . ARG A 1 98 ? -6.361 -0.977 22.929 1.00 96.62 98 ARG A CA 1
ATOM 764 C C . ARG A 1 98 ? -5.165 -1.769 22.427 1.00 96.62 98 ARG A C 1
ATOM 766 O O . ARG A 1 98 ? -5.249 -2.381 21.369 1.00 96.62 98 ARG A O 1
ATOM 773 N N . SER A 1 99 ? -4.069 -1.770 23.185 1.00 95.69 99 SER A N 1
ATOM 774 C CA . SER A 1 99 ? -2.863 -2.495 22.792 1.00 95.69 99 SER A CA 1
ATOM 775 C C . SER A 1 99 ? -3.095 -4.003 22.719 1.00 95.69 99 SER A C 1
ATOM 777 O O . SER A 1 99 ? -2.554 -4.636 21.820 1.00 95.69 99 SER A O 1
ATOM 779 N N . GLU A 1 100 ? -3.885 -4.570 23.631 1.00 95.38 100 GLU A N 1
ATOM 780 C CA . GLU A 1 100 ? -4.296 -5.978 23.597 1.00 95.38 100 GLU A CA 1
ATOM 781 C C . GLU A 1 100 ? -5.132 -6.277 22.343 1.00 95.38 100 GLU A C 1
ATOM 783 O O . GLU A 1 100 ? -4.824 -7.195 21.590 1.00 95.38 100 GLU A O 1
ATOM 788 N N . LEU A 1 101 ? -6.150 -5.462 22.059 1.00 94.12 101 LEU A N 1
ATOM 789 C CA . LEU A 1 101 ? -7.032 -5.658 20.906 1.00 94.12 101 LEU A CA 1
ATOM 790 C C . LEU A 1 101 ? -6.305 -5.469 19.564 1.00 94.12 101 LEU A C 1
ATOM 792 O O . LEU A 1 101 ? -6.597 -6.175 18.600 1.00 94.12 101 LEU A O 1
ATOM 796 N N . MET A 1 102 ? -5.310 -4.579 19.501 1.00 95.06 102 MET A N 1
ATOM 797 C CA . MET A 1 102 ? -4.434 -4.423 18.333 1.00 95.06 102 MET A CA 1
ATOM 798 C C . MET A 1 102 ? -3.513 -5.631 18.105 1.00 95.06 102 MET A C 1
ATOM 800 O O . MET A 1 102 ? -2.997 -5.805 17.004 1.00 95.06 102 MET A O 1
ATOM 804 N N . GLN A 1 103 ? -3.303 -6.499 19.097 1.00 95.19 103 GLN A N 1
ATOM 805 C CA . GLN A 1 103 ? -2.622 -7.785 18.886 1.00 95.19 103 GLN A CA 1
ATOM 806 C C . GLN A 1 103 ? -3.556 -8.849 18.288 1.00 95.19 103 GLN A C 1
ATOM 808 O O . GLN A 1 103 ? -3.094 -9.919 17.897 1.00 95.19 103 GLN A O 1
ATOM 813 N N . GLY A 1 104 ? -4.855 -8.557 18.173 1.00 93.56 104 GLY A N 1
ATOM 814 C CA . GLY A 1 104 ? -5.832 -9.442 17.554 1.00 93.56 104 GLY A CA 1
ATOM 815 C C . GLY A 1 104 ? -5.571 -9.682 16.065 1.00 93.56 104 GLY A C 1
ATOM 816 O O . GLY A 1 104 ? -5.102 -8.805 15.333 1.00 93.56 104 GLY A O 1
ATOM 817 N N . GLU A 1 105 ? -5.940 -10.876 15.598 1.00 92.75 105 GLU A N 1
ATOM 818 C CA . GLU A 1 105 ? -5.685 -11.347 14.230 1.00 92.75 105 GLU A CA 1
ATOM 819 C C . GLU A 1 105 ? -6.237 -10.399 13.154 1.00 92.75 105 GLU A C 1
ATOM 821 O O . GLU A 1 105 ? -5.567 -10.139 12.152 1.00 92.75 105 GLU A O 1
ATOM 826 N N . ALA A 1 106 ? -7.434 -9.842 13.363 1.00 87.38 106 ALA A N 1
ATOM 827 C CA . ALA A 1 106 ? -8.080 -8.950 12.402 1.00 87.38 106 ALA A CA 1
ATOM 828 C C . ALA A 1 106 ? -7.265 -7.668 12.152 1.00 87.38 106 ALA A C 1
ATOM 830 O O . ALA A 1 106 ? -7.048 -7.289 10.998 1.00 87.38 106 ALA A O 1
ATOM 831 N N . TYR A 1 107 ? -6.774 -7.033 13.222 1.00 93.50 107 TYR A N 1
ATOM 832 C CA . TYR A 1 107 ? -5.947 -5.830 13.129 1.00 93.50 107 TYR A CA 1
ATOM 833 C C . TYR A 1 107 ? -4.576 -6.154 12.531 1.00 93.50 107 TYR A C 1
ATOM 835 O O . TYR A 1 107 ? -4.167 -5.522 11.559 1.00 93.50 107 TYR A O 1
ATOM 843 N N . GLN A 1 108 ? -3.905 -7.191 13.043 1.00 96.06 108 GLN A N 1
ATOM 844 C CA . GLN A 1 108 ? -2.588 -7.618 12.559 1.00 96.06 108 GLN A CA 1
ATOM 845 C C . GLN A 1 108 ? -2.616 -7.964 11.065 1.00 96.06 108 GLN A C 1
ATOM 847 O O . GLN A 1 108 ? -1.769 -7.510 10.297 1.00 96.06 108 GLN A O 1
ATOM 852 N N . THR A 1 109 ? -3.641 -8.688 10.615 1.00 93.12 109 THR A N 1
ATOM 853 C CA . THR A 1 109 ? -3.817 -9.031 9.198 1.00 93.12 109 THR A CA 1
ATOM 854 C C . THR A 1 109 ? -4.046 -7.790 8.336 1.00 93.12 109 THR A C 1
ATOM 856 O O . THR A 1 109 ? -3.500 -7.690 7.233 1.00 93.12 109 THR A O 1
ATOM 859 N N . ALA A 1 110 ? -4.859 -6.834 8.798 1.00 90.25 110 ALA A N 1
ATOM 860 C CA . ALA A 1 110 ? -5.084 -5.583 8.077 1.00 90.25 110 ALA A CA 1
ATOM 861 C C . ALA A 1 110 ? -3.796 -4.749 7.982 1.00 90.25 110 ALA A C 1
ATOM 863 O O . ALA A 1 110 ? -3.456 -4.269 6.898 1.00 90.25 110 ALA A O 1
ATOM 864 N N . GLN A 1 111 ? -3.041 -4.660 9.078 1.00 95.81 111 GLN A N 1
ATOM 865 C CA . GLN A 1 111 ? -1.772 -3.942 9.151 1.00 95.81 111 GLN A CA 1
ATOM 866 C C . GLN A 1 111 ? -0.715 -4.557 8.223 1.00 95.81 111 GLN A C 1
ATOM 868 O O . GLN A 1 111 ? -0.111 -3.843 7.425 1.00 95.81 111 GLN A O 1
ATOM 873 N N . GLN A 1 112 ? -0.541 -5.880 8.248 1.00 95.75 112 GLN A N 1
ATOM 874 C CA . GLN A 1 112 ? 0.397 -6.582 7.364 1.00 95.75 112 GLN A CA 1
ATOM 875 C C . GLN A 1 112 ? 0.038 -6.408 5.885 1.00 95.75 112 GLN A C 1
ATOM 877 O O . GLN A 1 112 ? 0.913 -6.219 5.041 1.00 95.75 112 GLN A O 1
ATOM 882 N N . ARG A 1 113 ? -1.257 -6.445 5.544 1.00 91.31 113 ARG A N 1
ATOM 883 C CA . ARG A 1 113 ? -1.719 -6.206 4.167 1.00 91.31 113 ARG A CA 1
ATOM 884 C C . ARG A 1 113 ? -1.407 -4.791 3.697 1.00 91.31 113 ARG A C 1
ATOM 886 O O . ARG A 1 113 ? -1.023 -4.627 2.540 1.00 91.31 113 ARG A O 1
ATOM 893 N N . LEU A 1 114 ? -1.576 -3.797 4.567 1.00 94.44 114 LEU A N 1
ATOM 894 C CA . LEU A 1 114 ? -1.217 -2.415 4.265 1.00 94.44 114 LEU A CA 1
ATOM 895 C C . LEU A 1 114 ? 0.291 -2.279 4.050 1.00 94.44 114 LEU A C 1
ATOM 897 O O . LEU A 1 114 ? 0.703 -1.732 3.030 1.00 94.44 114 LEU A O 1
ATOM 901 N N . GLN A 1 115 ? 1.094 -2.830 4.962 1.00 95.94 115 GLN A N 1
ATOM 902 C CA . GLN A 1 115 ? 2.550 -2.792 4.866 1.00 95.94 115 GLN A CA 1
ATOM 903 C C . GLN A 1 115 ? 3.038 -3.432 3.560 1.00 95.94 115 GLN A C 1
ATOM 905 O O . GLN A 1 115 ? 3.785 -2.814 2.808 1.00 95.94 115 GLN A O 1
ATOM 910 N N . LYS A 1 116 ? 2.534 -4.622 3.221 1.00 92.94 116 LYS A N 1
ATOM 911 C CA . LYS A 1 116 ? 2.887 -5.288 1.964 1.00 92.94 116 LYS A CA 1
ATOM 912 C C . LYS A 1 116 ? 2.501 -4.459 0.736 1.00 92.94 116 LYS A C 1
ATOM 914 O O . LYS A 1 116 ? 3.276 -4.357 -0.206 1.00 92.94 116 LYS A O 1
ATOM 919 N N . ALA A 1 117 ? 1.314 -3.850 0.733 1.00 88.62 117 ALA A N 1
ATOM 920 C CA . ALA A 1 117 ? 0.886 -3.004 -0.380 1.00 88.62 117 ALA A CA 1
ATOM 921 C C . ALA A 1 117 ? 1.764 -1.745 -0.529 1.00 88.62 117 ALA A C 1
ATOM 923 O O . ALA A 1 117 ? 2.007 -1.301 -1.652 1.00 88.62 117 ALA A O 1
ATOM 924 N N . GLN A 1 118 ? 2.253 -1.187 0.585 1.00 92.44 118 GLN A N 1
ATOM 925 C CA . GLN A 1 118 ? 3.214 -0.080 0.596 1.00 92.44 118 GLN A CA 1
ATOM 926 C C . GLN A 1 118 ? 4.574 -0.506 0.037 1.00 92.44 118 GLN A C 1
ATOM 928 O O . GLN A 1 118 ? 5.130 0.204 -0.800 1.00 92.44 118 GLN A O 1
ATOM 933 N N . GLU A 1 119 ? 5.089 -1.660 0.458 1.00 94.12 119 GLU A N 1
ATOM 934 C CA . GLU A 1 119 ? 6.342 -2.231 -0.050 1.00 94.12 119 GLU A CA 1
ATOM 935 C C . GLU A 1 119 ? 6.261 -2.484 -1.565 1.00 94.12 119 GLU A C 1
ATOM 937 O O . GLU A 1 119 ? 7.117 -2.004 -2.315 1.00 94.12 119 GLU A O 1
ATOM 942 N N . ASP A 1 120 ? 5.185 -3.134 -2.025 1.00 89.19 120 ASP A N 1
ATOM 943 C CA . ASP A 1 120 ? 4.913 -3.380 -3.447 1.00 89.19 120 ASP A CA 1
ATOM 944 C C . ASP A 1 120 ? 4.882 -2.057 -4.240 1.00 89.19 120 ASP A C 1
ATOM 946 O O . ASP A 1 120 ? 5.514 -1.933 -5.293 1.00 89.19 120 ASP A O 1
ATOM 950 N N . TYR A 1 121 ? 4.195 -1.032 -3.720 1.00 90.56 121 TYR A N 1
ATOM 951 C CA . TYR A 1 121 ? 4.107 0.282 -4.364 1.00 90.56 121 TYR A CA 1
ATOM 952 C C . TYR A 1 121 ? 5.472 0.966 -4.491 1.00 90.56 121 TYR A C 1
ATOM 954 O O . TYR A 1 121 ? 5.803 1.476 -5.566 1.00 90.56 121 TYR A O 1
ATOM 962 N N . GLN A 1 122 ? 6.279 0.971 -3.425 1.00 92.88 122 GLN A N 1
ATOM 963 C CA . GLN A 1 122 ? 7.605 1.591 -3.465 1.00 92.88 122 GLN A CA 1
ATOM 964 C C . GLN A 1 122 ? 8.527 0.866 -4.445 1.00 92.88 122 GLN A C 1
ATOM 966 O O . GLN A 1 122 ? 9.185 1.520 -5.257 1.00 92.88 122 GLN A O 1
ATOM 971 N N . SER A 1 123 ? 8.524 -0.470 -4.433 1.00 92.69 123 SER A N 1
ATOM 972 C CA . SER A 1 123 ? 9.322 -1.264 -5.372 1.00 92.69 123 SER A CA 1
ATOM 973 C C . SER A 1 123 ? 8.944 -0.962 -6.824 1.00 92.69 123 SER A C 1
ATOM 9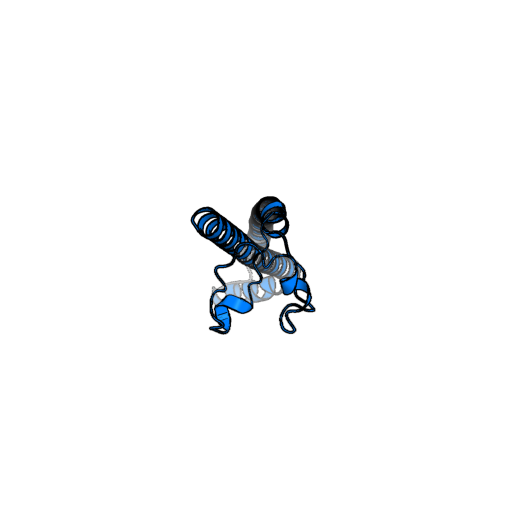75 O O . SER A 1 123 ? 9.808 -0.657 -7.645 1.00 92.69 123 SER A O 1
ATOM 977 N N . LEU A 1 124 ? 7.646 -0.958 -7.143 1.00 87.56 124 LEU A N 1
ATOM 978 C CA . LEU A 1 124 ? 7.164 -0.679 -8.500 1.00 87.56 124 LEU A CA 1
ATOM 979 C C . LEU A 1 124 ? 7.495 0.745 -8.963 1.00 87.56 124 LEU A C 1
ATOM 981 O O . LEU A 1 124 ? 7.774 0.972 -10.143 1.00 87.56 124 LEU A O 1
ATOM 985 N N . LYS A 1 125 ? 7.480 1.717 -8.045 1.00 91.19 125 LYS A N 1
ATOM 986 C CA . LYS A 1 125 ? 7.849 3.104 -8.339 1.00 91.19 125 LYS A CA 1
ATOM 987 C C . LYS A 1 125 ? 9.333 3.231 -8.690 1.00 91.19 125 LYS A C 1
ATOM 989 O O . LYS A 1 125 ? 9.660 3.937 -9.647 1.00 91.19 125 LYS A O 1
ATOM 994 N N . ILE A 1 126 ? 10.205 2.531 -7.962 1.00 90.56 126 ILE A N 1
ATOM 995 C CA . ILE A 1 126 ? 11.645 2.462 -8.252 1.00 90.56 126 ILE A CA 1
ATOM 996 C C . ILE A 1 126 ? 11.874 1.839 -9.632 1.00 90.56 126 ILE A C 1
ATOM 998 O O . ILE A 1 126 ? 12.540 2.447 -10.472 1.00 90.56 126 ILE A O 1
ATOM 1002 N N . ASP A 1 127 ? 11.257 0.689 -9.908 1.00 84.75 127 ASP A N 1
ATOM 1003 C CA . ASP A 1 127 ? 11.393 -0.004 -11.193 1.00 84.75 127 ASP A CA 1
ATOM 1004 C C . ASP A 1 127 ? 10.921 0.858 -12.367 1.00 84.75 127 ASP A C 1
ATOM 1006 O O . ASP A 1 127 ? 11.562 0.907 -13.424 1.00 84.75 127 ASP A O 1
ATOM 1010 N N . ARG A 1 128 ? 9.804 1.574 -12.184 1.00 91.38 128 ARG A N 1
ATOM 1011 C CA . ARG A 1 128 ? 9.289 2.520 -13.177 1.00 91.38 128 ARG A CA 1
ATOM 1012 C C . ARG A 1 128 ? 10.295 3.633 -13.443 1.00 91.38 128 ARG A C 1
ATOM 1014 O O . ARG A 1 128 ? 10.543 3.948 -14.606 1.00 91.38 128 ARG A O 1
ATOM 1021 N N . GLN A 1 129 ? 10.861 4.233 -12.396 1.00 90.25 129 GLN A N 1
ATOM 1022 C CA . GLN A 1 129 ? 11.834 5.312 -12.554 1.00 90.25 129 GLN A CA 1
ATOM 1023 C C . GLN A 1 129 ? 13.103 4.821 -13.254 1.00 90.25 129 GLN A C 1
ATOM 1025 O O . GLN A 1 129 ? 13.600 5.486 -14.160 1.00 90.25 129 GLN A O 1
ATOM 1030 N N . LEU A 1 130 ? 13.588 3.629 -12.905 1.00 89.50 130 LEU A N 1
ATOM 1031 C CA . LEU A 1 130 ? 14.728 3.018 -13.578 1.00 89.50 130 LEU A CA 1
ATOM 1032 C C . LEU A 1 130 ? 14.451 2.802 -15.073 1.00 89.50 130 LEU A C 1
ATOM 1034 O O . LEU A 1 130 ? 15.294 3.134 -15.903 1.00 89.50 130 LEU A O 1
ATOM 1038 N N . ALA A 1 131 ? 13.266 2.299 -15.432 1.00 80.44 131 ALA A N 1
ATOM 1039 C CA . ALA A 1 131 ? 12.877 2.117 -16.830 1.00 80.44 131 ALA A CA 1
ATOM 1040 C C . ALA A 1 131 ? 12.796 3.450 -17.599 1.00 80.44 131 ALA A C 1
ATOM 1042 O O . ALA A 1 131 ? 13.147 3.496 -18.778 1.00 80.44 131 ALA A O 1
ATOM 1043 N N . MET A 1 132 ? 12.377 4.536 -16.938 1.00 82.69 132 MET A N 1
ATOM 1044 C CA . MET A 1 132 ? 12.386 5.881 -17.525 1.00 82.69 132 MET A CA 1
ATOM 1045 C C . MET A 1 132 ? 13.805 6.382 -17.776 1.00 82.69 132 MET A C 1
ATOM 1047 O O . MET A 1 132 ? 14.108 6.793 -18.894 1.00 82.69 132 MET A O 1
ATOM 1051 N N . ASN A 1 133 ? 14.695 6.245 -16.794 1.00 86.94 133 ASN A N 1
ATOM 1052 C CA . ASN A 1 133 ? 16.097 6.630 -16.942 1.00 86.94 133 ASN A CA 1
ATOM 1053 C C . ASN A 1 133 ? 16.782 5.834 -18.072 1.00 86.94 133 ASN A C 1
ATOM 1055 O O . ASN A 1 133 ? 17.521 6.398 -18.874 1.00 86.94 133 ASN A O 1
ATOM 1059 N N . GLN A 1 134 ? 16.504 4.527 -18.173 1.00 81.31 134 GLN A N 1
ATOM 1060 C CA . GLN A 1 134 ? 17.004 3.673 -19.260 1.00 81.31 134 GLN A CA 1
ATOM 1061 C C . GLN A 1 134 ? 16.517 4.151 -20.632 1.00 81.31 134 GLN A C 1
ATOM 1063 O O . GLN A 1 134 ? 17.283 4.166 -21.593 1.00 81.31 134 GLN A O 1
ATOM 1068 N N . PHE A 1 135 ? 15.252 4.565 -20.723 1.00 81.44 135 PHE A N 1
ATOM 1069 C CA . PHE A 1 135 ? 14.678 5.089 -21.958 1.00 81.44 135 PHE A CA 1
ATOM 1070 C C . PHE A 1 135 ? 15.299 6.427 -22.368 1.00 81.44 135 PHE A C 1
ATOM 1072 O O . PHE A 1 135 ? 15.641 6.613 -23.534 1.00 81.44 135 PHE A O 1
ATOM 1079 N N . GLU A 1 136 ? 15.494 7.342 -21.421 1.00 82.94 136 GLU A N 1
ATOM 1080 C CA . GLU A 1 136 ? 16.150 8.628 -21.674 1.00 82.94 136 GLU A CA 1
ATOM 1081 C C . GLU A 1 136 ? 17.602 8.450 -22.126 1.00 82.94 136 GLU A C 1
ATOM 1083 O O . GLU A 1 136 ? 18.001 9.031 -23.135 1.00 82.94 136 GLU A O 1
ATOM 1088 N N . ALA A 1 137 ? 18.364 7.587 -21.451 1.00 82.19 137 ALA A N 1
ATOM 1089 C CA . ALA A 1 137 ? 19.733 7.265 -21.843 1.00 82.19 137 ALA A CA 1
ATOM 1090 C C . ALA A 1 137 ? 19.795 6.683 -23.266 1.00 82.19 137 ALA A C 1
ATOM 1092 O O . ALA A 1 137 ? 20.604 7.125 -24.081 1.00 82.19 137 ALA A O 1
ATOM 1093 N N . ALA A 1 138 ? 18.898 5.749 -23.598 1.00 77.31 138 ALA A N 1
ATOM 1094 C CA . ALA A 1 138 ? 18.845 5.153 -24.929 1.00 77.31 138 ALA A CA 1
ATOM 1095 C C . ALA A 1 138 ? 18.506 6.186 -26.021 1.00 77.31 138 ALA A C 1
ATOM 1097 O O . ALA A 1 138 ? 19.096 6.163 -27.102 1.00 77.31 138 ALA A O 1
ATOM 1098 N N . LYS A 1 139 ? 17.607 7.141 -25.737 1.00 80.38 139 LYS A N 1
ATOM 1099 C CA . LYS A 1 139 ? 17.314 8.257 -26.652 1.00 80.38 139 LYS A CA 1
ATOM 1100 C C . LYS A 1 139 ? 18.535 9.142 -26.887 1.00 80.38 139 LYS A C 1
ATOM 1102 O O . LYS A 1 139 ? 18.808 9.487 -28.034 1.00 80.38 139 LYS A O 1
ATOM 1107 N N . LEU A 1 140 ? 19.256 9.498 -25.823 1.00 81.88 140 LEU A N 1
ATOM 1108 C CA . LEU A 1 140 ? 20.462 10.322 -25.920 1.00 81.88 140 LEU A CA 1
ATOM 1109 C C . LEU A 1 140 ? 21.549 9.628 -26.745 1.00 81.88 140 LEU A C 1
ATOM 1111 O O . LEU A 1 140 ? 22.159 10.264 -27.598 1.00 81.88 140 LEU A O 1
ATOM 1115 N N . MET A 1 141 ? 21.742 8.320 -26.554 1.00 75.44 141 MET A N 1
ATOM 1116 C CA . MET A 1 141 ? 22.687 7.530 -27.351 1.00 75.44 141 MET A CA 1
ATOM 1117 C C . MET A 1 141 ? 22.338 7.550 -28.841 1.00 75.44 141 MET A C 1
ATOM 1119 O O . MET A 1 141 ? 23.218 7.765 -29.669 1.00 75.44 141 MET A O 1
ATOM 1123 N N . VAL A 1 142 ? 21.058 7.390 -29.193 1.00 75.25 142 VAL A N 1
ATOM 1124 C CA . VAL A 1 142 ? 20.620 7.489 -30.594 1.00 75.25 142 VAL A CA 1
ATOM 1125 C C . VAL A 1 142 ? 20.844 8.890 -31.152 1.00 75.25 142 VAL A C 1
ATOM 1127 O O . VAL A 1 142 ? 21.343 9.022 -32.263 1.00 75.25 142 VAL A O 1
ATOM 1130 N N . GLN A 1 143 ? 20.512 9.939 -30.399 1.00 75.94 143 GLN A N 1
ATOM 1131 C CA . GLN A 1 143 ? 20.730 11.317 -30.845 1.00 75.94 143 GLN A CA 1
ATOM 1132 C C . GLN A 1 143 ? 22.211 11.621 -31.075 1.00 75.94 143 GLN A C 1
ATOM 1134 O O . GLN A 1 143 ? 22.552 12.205 -32.098 1.00 75.94 143 GLN A O 1
ATOM 1139 N N . ALA A 1 144 ? 23.084 11.193 -30.162 1.00 75.12 144 ALA A N 1
ATOM 1140 C CA . ALA A 1 144 ? 24.526 11.343 -30.311 1.00 75.12 144 ALA A CA 1
ATOM 1141 C C . ALA A 1 144 ? 25.049 10.586 -31.540 1.00 75.12 144 ALA A C 1
ATOM 1143 O O . ALA A 1 144 ? 25.888 11.109 -32.262 1.00 75.12 144 ALA A O 1
ATOM 1144 N N . HIS A 1 145 ? 24.516 9.390 -31.807 1.00 70.00 145 HIS A N 1
ATOM 1145 C CA . HIS A 1 145 ? 24.909 8.590 -32.964 1.00 70.00 145 HIS A CA 1
ATOM 1146 C C . HIS A 1 145 ? 24.427 9.180 -34.296 1.00 70.00 145 HIS A C 1
ATOM 1148 O O . HIS A 1 145 ? 25.127 9.078 -35.291 1.00 70.00 145 HIS A O 1
ATOM 1154 N N . LEU A 1 146 ? 23.251 9.815 -34.321 1.00 69.31 146 LEU A N 1
ATOM 1155 C CA . LEU A 1 146 ? 22.722 10.493 -35.512 1.00 69.31 146 LEU A CA 1
ATOM 1156 C C . LEU A 1 146 ? 23.393 11.846 -35.793 1.00 69.31 146 LEU A C 1
ATOM 1158 O O . LEU A 1 146 ? 23.278 12.359 -36.902 1.00 69.31 146 LEU A O 1
ATOM 1162 N N . ALA A 1 147 ? 24.019 12.454 -34.784 1.00 63.75 147 ALA A N 1
ATOM 1163 C CA . ALA A 1 147 ? 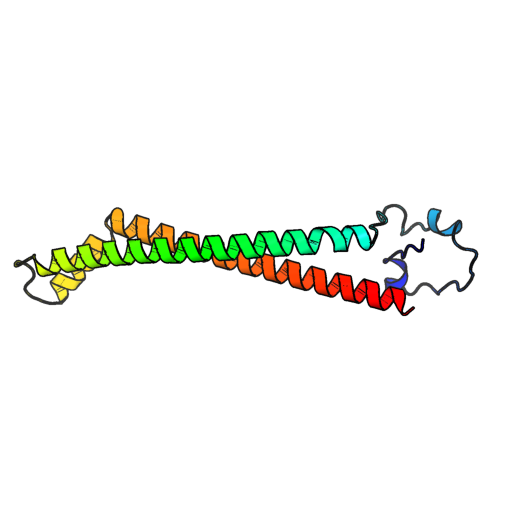24.714 13.734 -34.898 1.00 63.75 147 ALA A CA 1
ATOM 1164 C C . ALA A 1 147 ? 26.215 13.596 -35.223 1.00 63.75 147 ALA A C 1
ATOM 1166 O O . ALA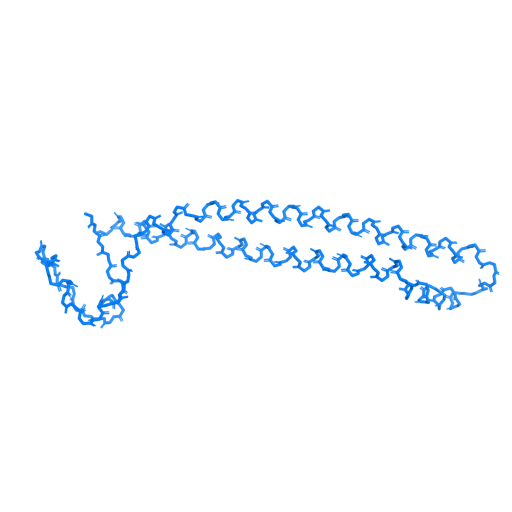 A 1 147 ? 26.866 14.614 -35.465 1.00 63.75 147 ALA A O 1
ATOM 1167 N N . ALA A 1 148 ? 26.751 12.372 -35.185 1.00 53.16 148 ALA A N 1
ATOM 1168 C CA . ALA A 1 148 ? 28.132 12.024 -35.525 1.00 53.16 148 ALA A CA 1
ATOM 1169 C C . ALA A 1 148 ? 28.255 11.619 -37.001 1.00 53.16 148 ALA A C 1
ATOM 1171 O O . ALA A 1 148 ? 29.320 11.919 -37.587 1.00 53.16 148 ALA A O 1
#

Sequence (148 aa):
MDYACLYCEASGTQRTTDRHAIEDLENCSYCKGTTRISLSDLLLPLPGKIERLSRAVLWSETRMHQAQAKLDAATAEIERTIAEDSSLKNDQQRKAKRSELMQGEAYQTAQQRLQKAQEDYQSLKIDRQLAMNQFEAAKLMVQAHLAA

Secondary structure (DSSP, 8-state):
-----TTTTTTT------TTTTSGGGG-TTTTT-----HHHHHSHHHHHHHHHHHHHHHHHHHHHHHHHHHHHHHHHHHHHHHH-TT--SHHHHHHHHHHHHTSHHHHHHHHHHHHHHHHHHHHHHHHHHHHHHHHHHHHHHHHHHH-

pLDDT: mean 76.32, std 21.6, range [35.06, 96.62]

Foldseek 3Di:
DDFDDPVVVVPPDDDPPDPPCPPVVCVPPVCVPPDRCDLCNQQVCLVVQLVVLVVQLVVLVVQLVVLVVQLVVLLVVQVVVLVPPPVQPDPVSSVVSSVVSCVDPSNVVSVVSNVVSVVSNVVSVVSSVVSVVSNVVSVVVVVVVVVD